Protein AF-A0A317GVC5-F1 (afdb_monomer_lite)

Sequence (66 aa):
MTLFSIVFLIALAISTGTRLWLARRHIEHIRAHRDLVPSEFASEITLEAHHKAADYSSAKTRLAIV

Foldseek 3Di:
DDPVVVVVVVVVCVVLVVLVVVLVVLLVVLVVPLQDDPPVCVVPDDSVRSNVVSVVSNVVSVVVSD

Structure (mmCIF, N/CA/C/O backbone):
data_AF-A0A317GVC5-F1
#
_entry.id   AF-A0A317GVC5-F1
#
loop_
_atom_site.group_PDB
_atom_site.id
_atom_site.type_symbol
_atom_site.label_atom_id
_atom_site.label_alt_id
_atom_site.label_comp_id
_atom_site.label_asym_id
_atom_site.label_entity_id
_atom_site.label_seq_id
_atom_site.pdbx_PDB_ins_code
_atom_site.Cartn_x
_atom_site.Cartn_y
_atom_site.Cartn_z
_atom_site.occupancy
_atom_site.B_iso_or_equiv
_atom_site.auth_seq_id
_atom_site.auth_comp_id
_atom_site.auth_asym_id
_atom_site.auth_atom_id
_atom_site.pdbx_PDB_model_num
ATOM 1 N N . MET A 1 1 ? 19.689 2.446 -28.539 1.00 62.66 1 MET A N 1
ATOM 2 C CA . MET A 1 1 ? 18.964 1.789 -27.426 1.00 62.66 1 MET A CA 1
ATOM 3 C C . MET A 1 1 ? 19.251 0.300 -27.515 1.00 62.66 1 MET A C 1
ATOM 5 O O . MET A 1 1 ? 19.052 -0.253 -28.588 1.00 62.66 1 MET A O 1
ATOM 9 N N . THR A 1 2 ? 19.789 -0.333 -26.473 1.00 93.12 2 THR A N 1
ATOM 10 C CA . THR A 1 2 ? 20.049 -1.784 -26.498 1.00 93.12 2 THR A CA 1
ATOM 11 C C . THR A 1 2 ? 18.769 -2.552 -26.153 1.00 93.12 2 THR A C 1
ATOM 13 O O . THR A 1 2 ? 17.902 -2.024 -25.454 1.00 93.12 2 THR A O 1
ATOM 16 N N . LEU A 1 3 ? 18.641 -3.800 -26.621 1.00 95.94 3 LEU A N 1
ATOM 17 C CA . LEU A 1 3 ? 17.498 -4.668 -26.296 1.00 95.94 3 LEU A CA 1
ATOM 18 C C . LEU A 1 3 ? 17.301 -4.801 -24.777 1.00 95.94 3 LEU A C 1
ATOM 20 O O . LEU A 1 3 ? 16.177 -4.729 -24.288 1.00 95.94 3 LEU A O 1
ATOM 24 N N . PHE A 1 4 ? 18.403 -4.912 -24.031 1.00 96.38 4 PHE A N 1
ATOM 25 C CA . PHE A 1 4 ? 18.385 -4.946 -22.572 1.00 96.38 4 PHE A CA 1
ATOM 26 C C . PHE A 1 4 ? 17.723 -3.700 -21.970 1.00 96.38 4 PHE A C 1
ATOM 28 O O . PHE A 1 4 ? 16.845 -3.834 -21.123 1.00 96.38 4 PHE A O 1
ATOM 35 N N . SER A 1 5 ? 18.084 -2.496 -22.433 1.00 96.75 5 SER A N 1
ATOM 36 C CA . SER A 1 5 ? 17.468 -1.255 -21.945 1.00 96.75 5 SER A CA 1
ATOM 37 C C . SER A 1 5 ? 15.959 -1.223 -22.193 1.00 96.75 5 SER A C 1
ATOM 39 O O . SER A 1 5 ? 15.215 -0.779 -21.325 1.00 96.75 5 SER A O 1
ATOM 41 N N . ILE A 1 6 ? 15.494 -1.722 -23.343 1.00 97.62 6 ILE A N 1
ATOM 42 C CA . ILE A 1 6 ? 14.059 -1.774 -23.665 1.00 97.62 6 ILE A CA 1
ATOM 43 C C . ILE A 1 6 ? 13.330 -2.725 -22.709 1.00 97.62 6 ILE A C 1
ATOM 45 O O . ILE A 1 6 ? 12.340 -2.337 -22.092 1.00 97.62 6 ILE A O 1
ATOM 49 N N . VAL A 1 7 ? 13.839 -3.949 -22.540 1.00 97.94 7 VAL A N 1
ATOM 50 C CA . VAL A 1 7 ? 13.243 -4.948 -21.638 1.00 97.94 7 VAL A CA 1
ATOM 51 C C . VAL A 1 7 ? 13.232 -4.447 -20.194 1.00 97.94 7 VAL A C 1
ATOM 53 O O . VAL A 1 7 ? 12.222 -4.581 -19.505 1.00 97.94 7 VAL A O 1
ATOM 56 N N . PHE A 1 8 ? 14.320 -3.817 -19.747 1.00 97.31 8 PHE A N 1
ATOM 57 C CA . PHE A 1 8 ? 14.409 -3.231 -18.415 1.00 97.31 8 PHE A CA 1
ATOM 58 C C . PHE A 1 8 ? 13.346 -2.149 -18.191 1.00 97.31 8 PHE A C 1
ATOM 60 O O . PHE A 1 8 ? 12.655 -2.177 -17.176 1.00 97.31 8 PHE A O 1
ATOM 67 N N . LEU A 1 9 ? 13.167 -1.229 -19.145 1.00 98.12 9 LEU A N 1
ATOM 68 C CA . LEU A 1 9 ? 12.152 -0.177 -19.040 1.00 98.12 9 LEU A CA 1
ATOM 69 C C . LEU A 1 9 ? 10.730 -0.745 -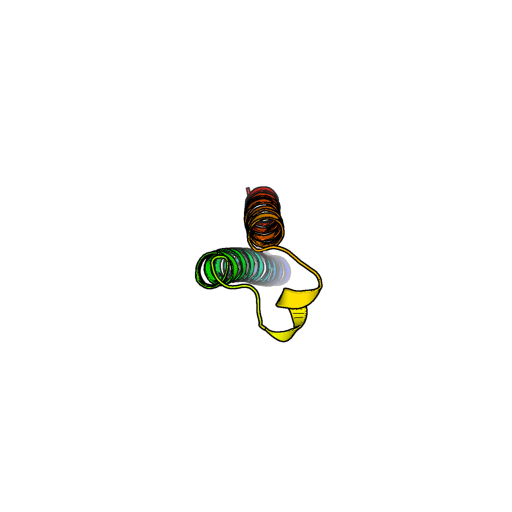19.016 1.00 98.12 9 LEU A C 1
ATOM 71 O O . LEU A 1 9 ? 9.907 -0.275 -18.232 1.00 98.12 9 LEU A O 1
ATOM 75 N N . ILE A 1 10 ? 10.446 -1.779 -19.813 1.00 98.25 10 ILE A N 1
ATOM 76 C CA . ILE A 1 10 ? 9.150 -2.472 -19.784 1.00 98.25 10 ILE A CA 1
ATOM 77 C C . ILE A 1 10 ? 8.921 -3.120 -18.414 1.00 98.25 10 ILE A C 1
ATOM 79 O O . ILE A 1 10 ? 7.872 -2.914 -17.807 1.00 98.25 10 ILE A O 1
ATOM 83 N N . ALA A 1 11 ? 9.902 -3.859 -17.892 1.00 98.12 11 ALA A N 1
ATOM 84 C CA . ALA A 1 11 ? 9.800 -4.495 -16.580 1.00 98.12 11 ALA A CA 1
ATOM 85 C C . ALA A 1 11 ? 9.611 -3.461 -15.456 1.00 98.12 11 ALA A C 1
ATOM 87 O O . ALA A 1 11 ? 8.770 -3.646 -14.574 1.00 98.12 11 ALA A O 1
ATOM 88 N N . LEU A 1 12 ? 10.341 -2.344 -15.513 1.00 98.19 12 LEU A N 1
ATOM 89 C CA . LEU A 1 12 ? 10.211 -1.237 -14.570 1.00 98.19 12 LEU A CA 1
ATOM 90 C C . LEU A 1 12 ? 8.816 -0.601 -14.633 1.00 98.19 12 LEU A C 1
ATOM 92 O O . LEU A 1 12 ? 8.207 -0.356 -13.588 1.00 98.19 12 LEU A O 1
ATOM 96 N N . ALA A 1 13 ? 8.288 -0.375 -15.838 1.00 98.25 13 ALA A N 1
ATOM 97 C CA . ALA A 1 13 ? 6.951 0.170 -16.042 1.00 98.25 13 ALA A CA 1
ATOM 98 C C . ALA A 1 13 ? 5.866 -0.778 -15.507 1.00 98.25 13 ALA A C 1
ATOM 100 O O . ALA A 1 13 ? 4.986 -0.338 -14.769 1.00 98.25 13 ALA A O 1
ATOM 101 N N . ILE A 1 14 ? 5.960 -2.081 -15.802 1.00 98.44 14 ILE A N 1
ATOM 102 C CA . ILE A 1 14 ? 5.023 -3.098 -15.299 1.00 98.44 14 ILE A CA 1
ATOM 103 C C . ILE A 1 14 ? 5.078 -3.177 -13.771 1.00 98.44 14 ILE A C 1
ATOM 105 O O . ILE A 1 14 ? 4.034 -3.162 -13.120 1.00 98.44 14 ILE A O 1
ATOM 109 N N . SER A 1 15 ? 6.275 -3.225 -13.182 1.00 97.75 15 SER A N 1
ATOM 110 C CA . SER A 1 15 ? 6.457 -3.293 -11.727 1.00 97.75 15 SER A CA 1
ATOM 111 C C . SER A 1 15 ? 5.857 -2.072 -11.026 1.00 97.75 15 SER A C 1
ATOM 113 O O . SER A 1 15 ? 5.057 -2.201 -10.094 1.00 97.75 15 SER A O 1
ATOM 115 N N . THR A 1 16 ? 6.169 -0.876 -11.530 1.00 96.94 16 THR A N 1
ATOM 116 C CA . THR A 1 16 ? 5.647 0.385 -10.989 1.00 96.94 16 THR A CA 1
ATOM 117 C C . THR A 1 16 ? 4.130 0.464 -11.155 1.00 96.94 16 THR A C 1
ATOM 119 O O . THR A 1 16 ? 3.418 0.726 -10.187 1.00 96.94 16 THR A O 1
ATOM 122 N N . GLY A 1 17 ? 3.613 0.157 -12.348 1.00 97.81 17 GLY A N 1
ATOM 123 C CA . GLY A 1 17 ? 2.177 0.137 -12.628 1.00 97.81 17 GLY A CA 1
ATOM 124 C C . GLY A 1 17 ? 1.417 -0.845 -11.734 1.00 97.81 17 GLY A C 1
ATOM 125 O O . GLY A 1 17 ? 0.383 -0.490 -11.169 1.00 97.81 17 GLY A O 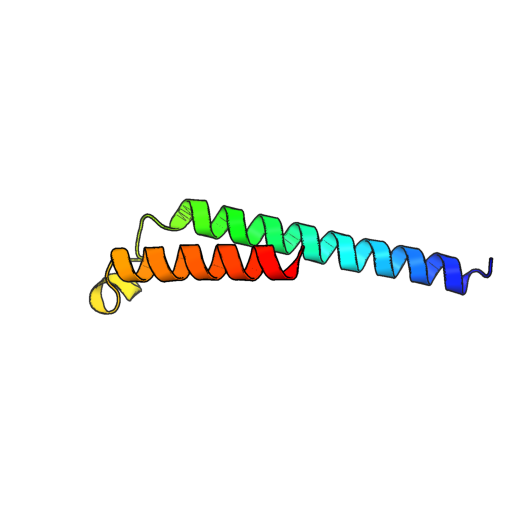1
ATOM 126 N N . THR A 1 18 ? 1.968 -2.042 -11.520 1.00 97.38 18 THR A N 1
ATOM 127 C CA . THR A 1 18 ? 1.383 -3.062 -10.636 1.00 97.38 18 THR A CA 1
ATOM 128 C C . THR A 1 18 ? 1.329 -2.572 -9.191 1.00 97.38 18 THR A C 1
ATOM 130 O O . THR A 1 18 ? 0.296 -2.703 -8.536 1.00 97.38 18 THR A O 1
ATOM 133 N N . ARG A 1 19 ? 2.403 -1.948 -8.692 1.00 96.56 19 ARG A N 1
ATOM 134 C CA . ARG A 1 19 ? 2.442 -1.380 -7.336 1.00 96.56 19 ARG A CA 1
ATOM 135 C C . ARG A 1 19 ? 1.395 -0.282 -7.149 1.00 96.56 19 ARG A C 1
ATOM 137 O O . ARG A 1 19 ? 0.674 -0.300 -6.153 1.00 96.56 19 ARG A O 1
ATOM 144 N N . LEU A 1 20 ? 1.282 0.639 -8.106 1.00 96.38 20 LEU A N 1
ATOM 145 C CA . LEU A 1 20 ? 0.284 1.712 -8.072 1.00 96.38 20 LEU A CA 1
ATOM 146 C C . LEU A 1 20 ? -1.146 1.158 -8.118 1.00 96.38 20 LEU A C 1
ATOM 148 O O . LEU A 1 20 ? -2.012 1.616 -7.372 1.00 96.38 20 LEU A O 1
ATOM 152 N N . TRP A 1 21 ? -1.395 0.149 -8.955 1.00 96.94 21 TRP A N 1
ATOM 153 C CA . TRP A 1 21 ? -2.691 -0.520 -9.039 1.00 96.94 21 TRP A CA 1
ATOM 154 C C . TRP A 1 21 ? -3.064 -1.224 -7.727 1.00 96.94 21 TRP A C 1
ATOM 156 O O . TRP A 1 21 ? -4.167 -1.020 -7.216 1.00 96.94 21 TRP A O 1
ATOM 166 N N . LEU A 1 22 ? -2.138 -1.986 -7.134 1.00 96.81 22 LEU A N 1
ATOM 167 C CA . LEU A 1 22 ? -2.356 -2.663 -5.853 1.00 96.81 22 LEU A CA 1
ATOM 168 C C . LEU A 1 22 ? -2.611 -1.673 -4.713 1.00 96.81 22 LEU A C 1
ATOM 170 O O . LEU A 1 22 ? -3.517 -1.892 -3.912 1.00 96.81 22 LEU A O 1
ATOM 174 N N . ALA A 1 23 ? -1.863 -0.569 -4.658 1.00 95.50 23 ALA A N 1
ATOM 175 C CA . ALA A 1 23 ? -2.060 0.469 -3.650 1.00 95.50 23 ALA A CA 1
ATOM 176 C C . ALA A 1 23 ? -3.462 1.091 -3.735 1.00 95.50 23 ALA A C 1
ATOM 178 O O . ALA A 1 23 ? -4.143 1.223 -2.718 1.00 95.50 23 ALA A O 1
ATOM 179 N N . ARG A 1 24 ? -3.932 1.405 -4.951 1.00 95.00 24 ARG A N 1
ATOM 180 C CA . ARG A 1 24 ? -5.303 1.895 -5.176 1.00 95.00 24 ARG A CA 1
ATOM 181 C C . ARG A 1 24 ? -6.342 0.863 -4.748 1.00 95.00 24 ARG A C 1
ATOM 183 O O . ARG A 1 24 ? -7.249 1.200 -3.994 1.00 95.00 24 ARG A O 1
ATOM 190 N N . ARG A 1 25 ? -6.181 -0.399 -5.164 1.00 96.00 25 ARG A N 1
ATOM 191 C CA . ARG A 1 25 ? -7.084 -1.496 -4.781 1.00 96.00 25 ARG A CA 1
ATOM 192 C C . ARG A 1 25 ? -7.165 -1.663 -3.261 1.00 96.00 25 ARG A C 1
ATOM 194 O O . ARG A 1 25 ? -8.247 -1.894 -2.735 1.00 96.00 25 ARG A O 1
ATOM 201 N N . HIS A 1 26 ? -6.038 -1.535 -2.563 1.00 95.06 26 HIS A N 1
ATOM 202 C CA . HIS A 1 26 ? -5.977 -1.653 -1.109 1.00 95.06 26 HIS A CA 1
ATOM 203 C C . HIS A 1 26 ? -6.741 -0.526 -0.402 1.00 95.06 26 HIS A C 1
ATOM 205 O O . HIS A 1 26 ? -7.547 -0.803 0.483 1.00 95.06 26 HIS A O 1
ATOM 211 N N . ILE A 1 27 ? -6.549 0.728 -0.830 1.00 94.06 27 ILE A N 1
ATOM 212 C CA . ILE A 1 27 ? -7.266 1.886 -0.268 1.00 94.06 27 ILE A CA 1
ATOM 213 C C . ILE A 1 27 ? -8.777 1.746 -0.479 1.00 94.06 27 ILE A C 1
ATOM 215 O O . ILE A 1 27 ? -9.543 1.941 0.462 1.00 94.06 27 ILE A O 1
ATOM 219 N N . GLU A 1 28 ? -9.212 1.380 -1.685 1.00 94.69 28 GLU A N 1
ATOM 220 C CA . GLU A 1 28 ? -10.640 1.217 -1.984 1.00 94.69 28 GLU A CA 1
ATOM 221 C C . GLU A 1 28 ? -11.266 0.070 -1.180 1.00 94.69 28 GLU A C 1
ATOM 223 O O . GLU A 1 28 ? -12.358 0.221 -0.637 1.00 94.69 28 GLU A O 1
ATOM 2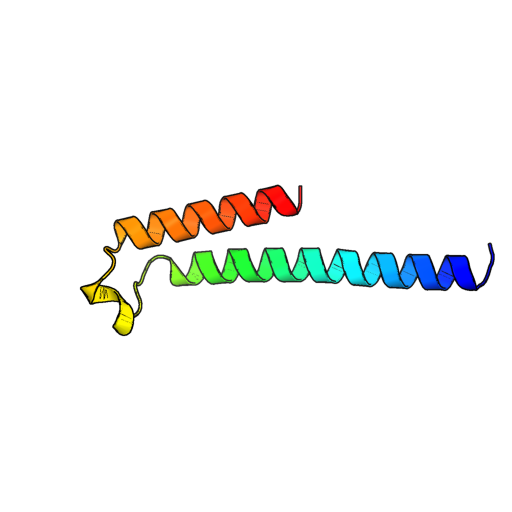28 N N . HIS A 1 29 ? -10.547 -1.042 -1.001 1.00 94.38 29 HIS A N 1
ATOM 229 C CA . HIS A 1 29 ? -11.010 -2.137 -0.151 1.00 94.38 29 HIS A CA 1
ATOM 230 C C . HIS A 1 29 ? -11.167 -1.711 1.315 1.00 94.38 29 HIS A C 1
ATOM 232 O O . HIS A 1 29 ? -12.171 -2.043 1.942 1.00 94.38 29 HIS A O 1
ATOM 238 N N . ILE A 1 30 ? -10.195 -0.977 1.868 1.00 93.62 30 ILE A N 1
ATOM 239 C CA . ILE A 1 30 ? -10.274 -0.459 3.242 1.00 93.62 30 ILE A CA 1
ATOM 240 C C . ILE A 1 30 ?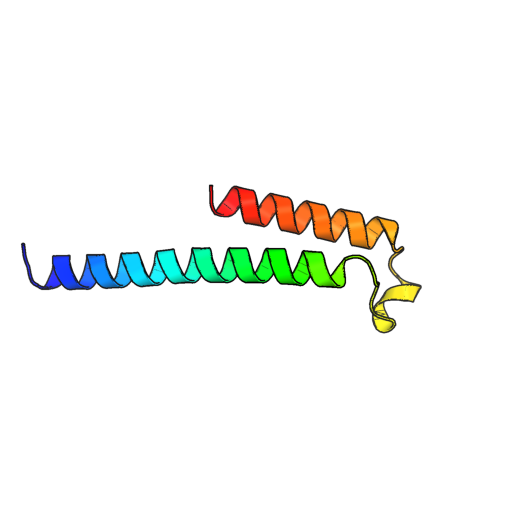 -11.468 0.485 3.383 1.00 93.62 30 ILE A C 1
ATOM 242 O O . ILE A 1 30 ? -12.247 0.352 4.321 1.00 93.62 30 ILE A O 1
ATOM 246 N N . ARG A 1 31 ? -11.644 1.416 2.440 1.00 91.06 31 ARG A N 1
ATOM 247 C CA . ARG A 1 31 ? -12.759 2.370 2.453 1.00 91.06 31 ARG A CA 1
ATOM 248 C C . ARG A 1 31 ? -14.119 1.689 2.419 1.00 91.06 31 ARG A C 1
ATOM 250 O O . ARG A 1 31 ? -15.011 2.151 3.111 1.00 91.06 31 ARG A O 1
ATOM 257 N N . ALA A 1 32 ? -14.263 0.608 1.657 1.00 92.50 32 ALA A N 1
ATOM 258 C CA . ALA A 1 32 ? -15.519 -0.131 1.568 1.00 92.50 32 ALA A CA 1
ATOM 259 C C . ALA A 1 32 ? -15.876 -0.903 2.854 1.00 92.50 32 ALA A C 1
ATOM 261 O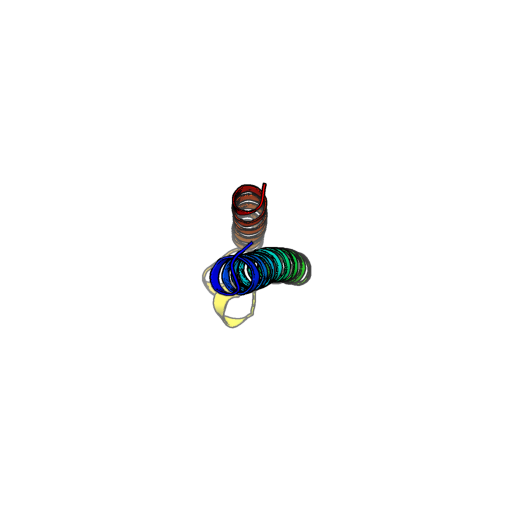 O . ALA A 1 32 ? -17.052 -1.140 3.101 1.00 92.50 32 ALA A O 1
ATOM 262 N N . HIS A 1 33 ? -14.887 -1.291 3.670 1.00 90.62 33 HIS A N 1
ATOM 263 C CA . HIS A 1 33 ? -15.098 -2.131 4.862 1.00 90.62 33 HIS A CA 1
ATOM 264 C C . HIS A 1 33 ? -14.864 -1.404 6.194 1.00 90.62 33 HIS A C 1
ATOM 266 O O . HIS A 1 33 ? -15.072 -1.993 7.247 1.00 90.62 33 HIS A O 1
ATOM 272 N N . ARG A 1 34 ? -14.459 -0.127 6.173 1.00 87.31 34 ARG A N 1
ATOM 273 C CA . ARG A 1 34 ? -14.117 0.655 7.377 1.00 87.31 34 ARG A CA 1
ATOM 274 C C . ARG A 1 34 ? -15.261 0.797 8.386 1.00 87.31 34 ARG A C 1
ATOM 276 O O . ARG A 1 34 ? -14.986 1.097 9.541 1.00 87.31 34 ARG A O 1
ATOM 283 N N . ASP A 1 35 ? -16.512 0.667 7.942 1.00 87.44 35 ASP A N 1
ATOM 284 C CA . ASP A 1 35 ? -17.708 0.948 8.748 1.00 87.44 35 ASP A CA 1
ATOM 285 C C . ASP A 1 35 ? -18.201 -0.270 9.545 1.00 87.44 35 ASP A C 1
ATOM 287 O O . ASP A 1 35 ? -19.135 -0.154 10.335 1.00 87.44 35 ASP A O 1
ATOM 291 N N . LEU A 1 36 ? -17.569 -1.436 9.372 1.00 86.69 36 LEU A N 1
ATOM 292 C CA . LEU A 1 36 ? -17.932 -2.673 10.058 1.00 86.69 36 LEU A CA 1
ATOM 293 C C . LEU A 1 36 ? -16.679 -3.369 10.586 1.00 86.69 36 LEU A C 1
ATOM 295 O O . LEU A 1 36 ? -15.834 -3.828 9.822 1.00 86.69 36 LEU A O 1
ATOM 299 N N . VAL A 1 37 ? -16.595 -3.509 11.909 1.00 85.44 37 VAL A N 1
ATOM 300 C CA . VAL A 1 37 ? -15.604 -4.395 12.529 1.00 85.44 37 VAL A CA 1
ATOM 301 C C . VAL A 1 37 ? -16.052 -5.840 12.287 1.00 85.44 37 VAL A C 1
ATOM 303 O O . VAL A 1 37 ? -17.196 -6.168 12.618 1.00 85.44 37 VAL A O 1
ATOM 306 N N . PRO A 1 38 ? -15.200 -6.721 11.730 1.00 86.75 38 PRO A N 1
ATOM 307 C CA . PRO A 1 38 ? -15.536 -8.135 11.616 1.00 86.75 38 PRO A CA 1
ATOM 308 C C . PRO A 1 38 ? -15.856 -8.718 12.996 1.00 86.75 38 PRO A C 1
ATOM 310 O O . PRO A 1 38 ? -15.192 -8.391 13.979 1.00 86.75 38 PRO A O 1
ATOM 313 N N . SER A 1 39 ? -16.859 -9.594 13.076 1.00 83.94 39 SER A N 1
ATOM 314 C CA . SER A 1 39 ? -17.374 -10.126 14.348 1.00 83.94 39 SER A CA 1
ATOM 315 C C . SER A 1 39 ? -16.307 -10.799 15.212 1.00 83.94 39 SER A C 1
ATOM 317 O O . SER A 1 39 ? -16.404 -10.766 16.433 1.00 83.94 39 SER A O 1
ATOM 319 N N . GLU A 1 40 ? -15.274 -11.361 14.584 1.00 87.75 40 GLU A N 1
ATOM 320 C CA . GLU A 1 40 ? -14.125 -11.984 15.252 1.00 87.75 40 GLU A CA 1
ATOM 321 C C . GLU A 1 40 ? -13.283 -10.984 16.064 1.00 87.75 40 GLU A C 1
ATOM 323 O O . GLU A 1 40 ? -12.669 -11.370 17.050 1.00 87.75 40 GLU A O 1
ATOM 328 N N . PHE A 1 41 ? -13.288 -9.696 15.695 1.00 85.00 41 PHE A N 1
ATOM 329 C CA . PHE A 1 41 ? -12.508 -8.638 16.354 1.00 85.00 41 PHE A CA 1
ATOM 330 C C . PHE A 1 41 ? -13.366 -7.665 17.169 1.00 85.00 41 PHE A C 1
ATOM 332 O O . PHE A 1 41 ? -12.830 -6.782 17.841 1.00 85.00 41 PHE A O 1
ATOM 339 N N . ALA A 1 42 ? -14.693 -7.816 17.135 1.00 83.94 42 ALA A N 1
ATOM 340 C CA . ALA A 1 42 ? -15.625 -6.918 17.816 1.00 83.94 42 ALA A CA 1
ATOM 341 C C . ALA A 1 42 ? -15.449 -6.910 19.348 1.00 83.94 42 ALA A C 1
ATOM 343 O O . ALA A 1 42 ? -15.807 -5.931 19.999 1.00 83.94 42 ALA A O 1
ATOM 344 N N . SER A 1 43 ? -14.881 -7.976 19.924 1.00 87.00 43 SER A N 1
ATOM 345 C CA . SER A 1 43 ? -14.548 -8.065 21.352 1.00 87.00 43 SER A CA 1
ATOM 346 C C . SER A 1 43 ? -13.232 -7.384 21.736 1.00 87.00 43 SER A C 1
ATOM 348 O O . SER A 1 43 ? -13.016 -7.123 22.915 1.00 87.00 43 SER A O 1
ATOM 350 N N . GLU A 1 44 ? -12.349 -7.108 20.774 1.00 89.44 44 GLU A N 1
ATOM 351 C CA . GLU A 1 44 ? -11.001 -6.580 21.030 1.00 89.44 44 GLU A CA 1
ATOM 352 C C . GLU A 1 44 ? -10.844 -5.115 20.614 1.00 89.44 44 GLU A C 1
ATOM 354 O O . GLU A 1 44 ? -10.042 -4.383 21.195 1.00 89.44 44 GLU A O 1
ATOM 359 N N . ILE A 1 45 ? -11.593 -4.674 19.600 1.00 87.94 45 ILE A N 1
ATOM 360 C CA . ILE A 1 45 ? -11.394 -3.372 18.967 1.00 87.94 45 ILE A CA 1
ATOM 361 C C . ILE A 1 45 ? -12.738 -2.669 18.797 1.00 87.94 45 ILE A C 1
ATOM 363 O O . ILE A 1 45 ? -13.695 -3.218 18.253 1.00 87.94 45 ILE A O 1
ATOM 367 N N . THR A 1 46 ? -12.798 -1.410 19.229 1.00 89.81 46 THR A N 1
ATOM 368 C CA . THR A 1 46 ? -13.967 -0.556 19.007 1.00 89.81 46 THR A CA 1
ATOM 369 C C . THR A 1 46 ? -14.057 -0.115 17.546 1.00 89.81 46 THR A C 1
ATOM 371 O O . THR A 1 46 ? -13.050 0.006 16.845 1.00 89.81 46 THR A O 1
ATOM 374 N N . LEU A 1 47 ? -15.268 0.208 17.086 1.00 89.06 47 LEU A N 1
ATOM 375 C CA . LEU A 1 47 ? -15.485 0.743 15.739 1.00 89.06 47 LEU A CA 1
ATOM 376 C C . LEU A 1 47 ? -14.642 2.005 15.472 1.00 89.06 47 LEU A C 1
ATOM 378 O O . LEU A 1 47 ? -14.044 2.144 14.409 1.00 89.06 47 LEU A O 1
ATOM 382 N N . GLU A 1 48 ? -14.511 2.890 16.462 1.00 89.56 48 GLU A N 1
ATOM 383 C CA . GLU A 1 48 ? -13.679 4.095 16.364 1.00 89.56 48 GLU A CA 1
ATOM 384 C C . GLU A 1 48 ? -12.191 3.766 16.151 1.00 89.56 48 GLU A C 1
ATOM 386 O O . GLU A 1 48 ? -11.528 4.359 15.294 1.00 89.56 48 GLU A O 1
ATOM 391 N N . ALA A 1 49 ? -11.659 2.782 16.882 1.00 91.06 49 ALA A N 1
ATOM 392 C CA . ALA A 1 49 ? -10.282 2.335 16.703 1.00 91.06 49 ALA A CA 1
ATOM 393 C C . ALA A 1 49 ? -10.070 1.688 15.322 1.00 91.06 49 ALA A C 1
ATOM 395 O O . ALA A 1 49 ? -9.036 1.923 14.687 1.00 91.06 49 ALA A O 1
ATOM 396 N N . HIS A 1 50 ? -11.062 0.947 14.816 1.00 91.19 50 HIS A N 1
ATOM 397 C CA . HIS A 1 50 ? -11.037 0.396 13.461 1.00 91.19 50 HIS A CA 1
ATOM 398 C C . HIS A 1 50 ? -11.041 1.496 12.387 1.00 91.19 50 HIS A C 1
ATOM 400 O O . HIS A 1 50 ? -10.207 1.461 11.479 1.00 91.19 50 HIS A O 1
ATOM 406 N N . HIS A 1 51 ? -11.877 2.530 12.533 1.00 91.19 51 HIS A N 1
ATOM 407 C CA . HIS A 1 51 ? -11.862 3.700 11.648 1.00 91.19 51 HIS A CA 1
ATOM 408 C C . HIS A 1 51 ? -10.504 4.398 11.641 1.00 91.19 51 HIS A C 1
ATOM 410 O O . HIS A 1 51 ? -9.957 4.677 10.574 1.00 91.19 51 HIS A O 1
ATOM 416 N N . LYS A 1 52 ? -9.915 4.626 12.820 1.00 92.38 52 LYS A N 1
ATOM 417 C CA . LYS A 1 52 ? -8.592 5.247 12.933 1.00 92.38 52 LYS A CA 1
ATOM 418 C C . LYS A 1 52 ? -7.521 4.428 12.209 1.00 92.38 52 LYS A C 1
ATOM 420 O O . LYS A 1 52 ? -6.681 4.997 11.510 1.00 92.38 52 LYS A O 1
ATOM 425 N N . ALA A 1 53 ? -7.553 3.103 12.344 1.00 91.88 53 ALA A N 1
ATOM 426 C CA . ALA A 1 53 ? -6.639 2.206 11.642 1.00 91.88 53 ALA A CA 1
ATOM 427 C C . ALA A 1 53 ? -6.856 2.228 10.118 1.00 91.88 53 ALA A C 1
ATOM 429 O O . ALA A 1 53 ? -5.880 2.254 9.361 1.00 91.88 53 ALA A O 1
ATOM 430 N N . ALA A 1 54 ? -8.112 2.269 9.664 1.00 92.50 54 ALA A N 1
ATOM 431 C CA . ALA A 1 54 ? -8.479 2.371 8.253 1.00 92.50 54 ALA A CA 1
ATOM 432 C C . ALA A 1 54 ? -7.998 3.692 7.626 1.00 92.50 54 ALA A C 1
ATOM 434 O O . ALA A 1 54 ? -7.395 3.692 6.546 1.00 92.50 54 ALA A O 1
ATOM 435 N N . ASP A 1 55 ? -8.199 4.811 8.324 1.00 92.88 55 ASP A N 1
ATOM 436 C CA . ASP A 1 55 ? -7.785 6.141 7.874 1.00 92.88 55 ASP A CA 1
ATOM 437 C C . ASP A 1 55 ? -6.256 6.270 7.855 1.00 92.88 55 ASP A C 1
ATOM 439 O O . ASP A 1 55 ? -5.684 6.720 6.856 1.00 92.88 55 ASP A O 1
ATOM 443 N N . TYR A 1 56 ? -5.573 5.795 8.903 1.00 95.25 56 TYR A N 1
ATOM 444 C CA . TYR A 1 56 ? -4.109 5.752 8.952 1.00 95.25 56 TYR A CA 1
ATOM 445 C C . TYR A 1 56 ? -3.523 4.902 7.821 1.00 95.25 56 TYR A C 1
ATOM 447 O O . TYR A 1 56 ? -2.624 5.357 7.112 1.00 95.25 56 TYR A O 1
ATOM 455 N N . SER A 1 57 ? -4.045 3.689 7.617 1.00 94.25 57 SER A N 1
ATOM 456 C CA . SER A 1 57 ? -3.563 2.780 6.570 1.00 94.25 57 SER A CA 1
ATOM 457 C C . SER A 1 57 ? -3.767 3.388 5.186 1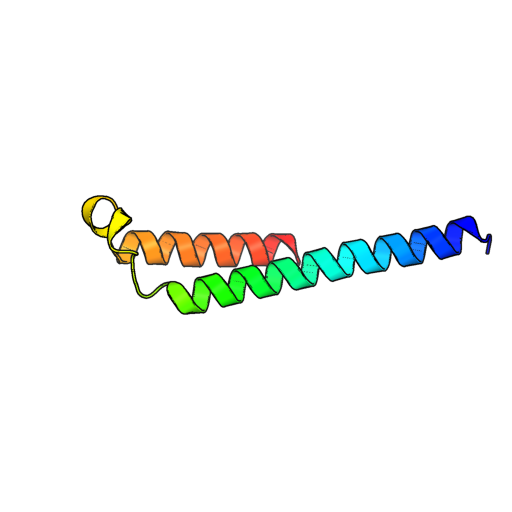.00 94.25 57 SER A C 1
ATOM 459 O O . SER A 1 57 ? -2.837 3.421 4.384 1.00 94.25 57 SER A O 1
ATOM 461 N N . SER A 1 58 ? -4.935 3.985 4.941 1.00 93.69 58 SER A N 1
ATOM 462 C CA . SER A 1 58 ? -5.226 4.680 3.685 1.00 93.69 58 SER A CA 1
ATOM 463 C C . SER A 1 58 ? -4.285 5.865 3.441 1.00 93.69 58 SER A C 1
ATOM 465 O O . SER A 1 58 ? -3.783 6.042 2.329 1.00 93.69 58 SER A O 1
ATOM 467 N N . ALA A 1 59 ? -4.018 6.679 4.468 1.00 94.62 59 ALA A N 1
ATOM 468 C CA . ALA A 1 59 ? -3.099 7.811 4.373 1.00 94.62 59 ALA A CA 1
ATOM 469 C C . ALA A 1 59 ? -1.655 7.355 4.124 1.00 94.62 59 ALA A C 1
ATOM 471 O O . ALA A 1 59 ? -0.987 7.894 3.242 1.00 94.62 59 ALA A O 1
ATOM 472 N N . LYS A 1 60 ? -1.196 6.325 4.842 1.00 94.88 60 LYS A N 1
ATOM 473 C CA . LYS A 1 60 ? 0.135 5.732 4.677 1.00 94.88 60 LYS A CA 1
ATOM 474 C C . LYS A 1 60 ? 0.323 5.153 3.277 1.00 94.88 60 LYS A C 1
ATOM 476 O O . LYS A 1 60 ? 1.342 5.413 2.645 1.00 94.88 60 LYS A O 1
ATOM 481 N N . THR A 1 61 ? -0.656 4.404 2.768 1.00 93.69 61 THR A N 1
ATOM 482 C CA . THR A 1 61 ? -0.602 3.852 1.408 1.00 93.69 61 THR A CA 1
ATOM 483 C C . THR A 1 61 ? -0.599 4.957 0.359 1.00 93.69 61 THR A C 1
ATOM 485 O O . THR A 1 61 ? 0.154 4.855 -0.604 1.00 93.69 61 THR A O 1
ATOM 488 N N . ARG A 1 62 ? -1.377 6.032 0.554 1.00 92.00 62 ARG A N 1
ATOM 489 C CA . ARG A 1 62 ? -1.373 7.189 -0.350 1.00 92.00 62 ARG A CA 1
ATOM 490 C C . ARG A 1 62 ? -0.024 7.910 -0.348 1.00 92.00 62 ARG A C 1
ATOM 492 O O . ARG A 1 62 ? 0.453 8.268 -1.413 1.00 92.00 62 ARG A O 1
ATOM 499 N N . LEU A 1 63 ? 0.601 8.077 0.817 1.00 93.88 63 LEU A N 1
ATOM 500 C CA . LEU A 1 63 ? 1.937 8.668 0.928 1.00 93.88 63 LEU A CA 1
ATOM 501 C C . LEU A 1 63 ? 3.011 7.809 0.245 1.00 93.88 63 LEU A C 1
ATOM 503 O O . LEU A 1 63 ? 3.957 8.345 -0.302 1.00 93.88 63 LEU A O 1
ATOM 507 N N . ALA A 1 64 ? 2.867 6.483 0.247 1.00 90.88 64 ALA A N 1
ATOM 508 C CA . ALA A 1 64 ? 3.836 5.584 -0.381 1.00 90.88 64 ALA A CA 1
ATOM 509 C C . ALA A 1 64 ? 3.806 5.592 -1.925 1.00 90.88 64 ALA A C 1
ATOM 511 O O . ALA A 1 64 ? 4.672 4.975 -2.546 1.00 90.88 64 ALA A O 1
ATOM 512 N N . ILE A 1 65 ? 2.795 6.218 -2.538 1.00 90.56 65 ILE A N 1
ATOM 513 C CA . ILE A 1 65 ? 2.611 6.273 -3.999 1.00 90.56 65 ILE A CA 1
ATOM 514 C C . ILE A 1 65 ? 2.646 7.694 -4.579 1.00 90.56 65 ILE A C 1
ATOM 516 O O . ILE A 1 65 ? 2.499 7.832 -5.793 1.00 90.56 65 ILE A O 1
ATOM 520 N N . VAL A 1 66 ? 2.787 8.716 -3.730 1.00 79.00 66 VAL A N 1
ATOM 521 C CA . VAL A 1 66 ? 2.969 10.132 -4.097 1.00 79.00 66 VAL A CA 1
ATOM 522 C C . VAL A 1 66 ? 4.438 10.478 -3.931 1.00 79.00 66 VAL A C 1
ATOM 524 O O . VAL A 1 66 ? 4.986 11.094 -4.867 1.00 79.00 66 VAL A O 1
#

Secondary structure (DSSP, 8-state):
--HHHHHHHHHHHHHHHHHHHHHHHHHHHHHHHTT---TTTTTT--HHHHHHHHHHHHHHHHHTT-

pLDDT: mean 92.41, std 5.69, range [62.66, 98.44]

Radius of gyration: 17.78 Å; chains: 1; bounding box: 38×22×49 Å